Protein AF-A0AAJ1U5F2-F1 (afdb_monomer_lite)

Radius of gyration: 38.69 Å; chains: 1; bounding box: 65×73×99 Å

Foldseek 3Di:
DDDDDDDDDDDDDDDDDDDDDDDDPPPPVVVVVVVVVVVVVVVVVVVVVVVVVVVVVVVVVVVVPPWQKAWEAEAEPDPPKGWQAKDKDDDQFDWDRPDRIIMTIQHPRGRWAKMKMWTAIPVRQIAIDIDTDDPQQRHYKYWYAYSVNHTPDIDHD

pLDDT: mean 76.62, std 19.36, range [28.11, 97.06]

Structure (mmCIF, N/CA/C/O backbone):
data_AF-A0AAJ1U5F2-F1
#
_entry.id   AF-A0AAJ1U5F2-F1
#
loop_
_atom_site.group_PDB
_atom_site.id
_atom_site.type_symbol
_atom_site.label_atom_id
_atom_site.label_alt_id
_atom_site.label_comp_id
_atom_site.label_asym_id
_atom_site.label_entity_id
_atom_site.label_seq_id
_atom_site.pdbx_PDB_ins_code
_atom_site.Cartn_x
_atom_site.Cartn_y
_atom_site.Cartn_z
_atom_site.occupancy
_atom_site.B_iso_or_equiv
_atom_site.auth_seq_id
_atom_site.auth_comp_id
_atom_site.auth_asym_id
_atom_site.auth_atom_id
_atom_site.pdbx_PDB_model_num
ATOM 1 N N . MET A 1 1 ? -5.959 60.839 43.458 1.00 28.11 1 MET A N 1
ATOM 2 C CA . MET A 1 1 ? -5.648 61.255 44.848 1.00 28.11 1 MET A CA 1
ATOM 3 C C . MET A 1 1 ? -6.980 61.440 45.565 1.00 28.11 1 MET A C 1
ATOM 5 O O . MET A 1 1 ? -7.848 62.061 44.975 1.00 28.11 1 MET A O 1
ATOM 9 N N . ILE A 1 2 ? -7.294 60.673 46.623 1.00 34.44 2 ILE A N 1
ATOM 10 C CA . ILE A 1 2 ? -6.879 60.896 48.036 1.00 34.44 2 ILE A CA 1
ATOM 11 C C . ILE A 1 2 ? -7.416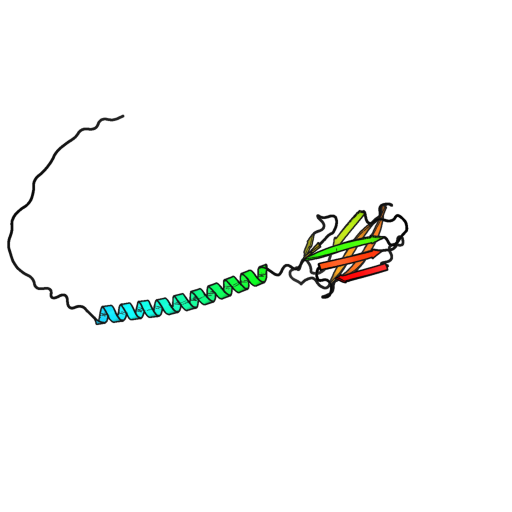 62.269 48.489 1.00 34.44 2 ILE A C 1
ATOM 13 O O . ILE A 1 2 ? -7.069 63.262 47.863 1.00 34.44 2 ILE A O 1
ATOM 17 N N . VAL A 1 3 ? -8.365 62.383 49.429 1.00 35.38 3 VAL A N 1
ATOM 18 C CA . VAL A 1 3 ? -8.281 62.209 50.908 1.00 35.38 3 VAL A CA 1
ATOM 19 C C . VAL A 1 3 ? -9.706 61.847 51.409 1.00 35.38 3 VAL A C 1
ATOM 21 O O . VAL A 1 3 ? -10.638 62.535 51.021 1.00 35.38 3 VAL A O 1
ATOM 24 N N . THR A 1 4 ? -10.060 60.760 52.116 1.00 44.41 4 THR A N 1
ATOM 25 C CA . THR A 1 4 ? -9.678 60.183 53.436 1.00 44.41 4 THR A CA 1
ATOM 26 C C . THR A 1 4 ? -9.905 61.046 54.692 1.00 44.41 4 THR A C 1
ATOM 28 O O . THR A 1 4 ? -8.996 61.748 55.122 1.00 44.41 4 THR A O 1
ATOM 31 N N . SER A 1 5 ? -11.040 60.866 55.381 1.00 39.47 5 SER A N 1
ATOM 32 C CA . SER A 1 5 ? -11.191 61.032 56.848 1.00 39.47 5 SER A CA 1
ATOM 33 C C . SER A 1 5 ? -12.599 60.580 57.275 1.00 39.47 5 SER A C 1
ATOM 35 O O . SER A 1 5 ? -13.536 60.896 56.559 1.00 39.47 5 SER A O 1
ATOM 37 N N . LYS A 1 6 ? -12.916 59.944 58.410 1.00 41.75 6 LYS A N 1
ATOM 38 C CA . LYS A 1 6 ? -12.245 59.174 59.481 1.00 41.75 6 LYS A CA 1
ATOM 39 C C . LYS A 1 6 ? -13.289 59.095 60.628 1.00 41.75 6 LYS A C 1
ATOM 41 O O . LYS A 1 6 ? -13.833 60.140 60.954 1.00 41.75 6 LYS A O 1
ATOM 46 N N . LEU A 1 7 ? -13.396 57.952 61.333 1.00 39.62 7 LEU A N 1
ATOM 47 C CA . LEU A 1 7 ? -13.778 57.840 62.774 1.00 39.62 7 LEU A CA 1
ATOM 48 C C . LEU A 1 7 ? -15.260 58.166 63.182 1.00 39.62 7 LEU A C 1
ATOM 50 O O . LEU A 1 7 ? -15.892 58.985 62.538 1.00 39.62 7 LEU A O 1
ATOM 54 N N . ARG A 1 8 ? -15.903 57.600 64.236 1.00 40.88 8 ARG A N 1
ATOM 55 C CA . ARG A 1 8 ? -15.553 56.608 65.301 1.00 40.88 8 ARG A CA 1
ATOM 56 C C . ARG A 1 8 ? -16.798 55.858 65.871 1.00 40.88 8 ARG A C 1
ATOM 58 O O . ARG A 1 8 ? -17.871 56.436 65.880 1.00 40.88 8 ARG A O 1
ATOM 65 N N . LEU A 1 9 ? -16.574 54.625 66.379 1.00 40.81 9 LEU A N 1
ATOM 66 C CA . LEU A 1 9 ? -16.932 54.009 67.701 1.00 40.81 9 LEU A CA 1
ATOM 67 C C . LEU A 1 9 ? -18.142 54.555 68.529 1.00 40.81 9 LEU A C 1
ATOM 69 O O . LEU A 1 9 ? -18.337 55.759 68.552 1.00 40.81 9 LEU A O 1
ATOM 73 N N . CYS A 1 10 ? -18.873 53.818 69.399 1.00 35.31 10 CYS A N 1
ATOM 74 C CA . CYS A 1 10 ? -18.961 52.393 69.834 1.00 35.31 10 CYS A CA 1
ATOM 75 C C . CYS A 1 10 ? -20.158 52.217 70.834 1.00 35.31 10 CYS A C 1
ATOM 77 O O . CYS A 1 10 ? -20.933 53.152 70.990 1.00 35.31 10 CYS A O 1
ATOM 79 N N . PHE A 1 11 ? -20.197 51.084 71.573 1.00 38.31 11 PHE A N 1
ATOM 80 C CA . PHE A 1 11 ? -21.068 50.673 72.712 1.00 38.31 11 PHE A CA 1
ATOM 81 C C . PHE A 1 11 ? -22.355 49.917 72.306 1.00 38.31 11 PHE A C 1
ATOM 83 O O . PHE A 1 11 ? -23.197 50.467 71.612 1.00 38.31 11 PHE A O 1
ATOM 90 N N . ALA A 1 12 ? -22.489 48.594 72.511 1.00 40.75 12 ALA A N 1
ATOM 91 C CA . ALA A 1 12 ? -22.444 47.745 73.730 1.00 40.75 12 ALA A CA 1
ATOM 92 C C . ALA A 1 12 ? -23.766 47.813 74.541 1.00 40.75 12 ALA A C 1
ATOM 94 O O . ALA A 1 12 ? -24.062 48.863 75.092 1.00 40.75 12 ALA A O 1
ATOM 95 N N . PHE A 1 13 ? -24.689 46.840 74.434 1.00 37.34 13 PHE A N 1
ATOM 96 C CA . PHE A 1 13 ? -24.781 45.492 75.069 1.00 37.34 13 PHE A CA 1
ATOM 97 C C . PHE A 1 13 ? -25.391 45.512 76.497 1.00 37.34 13 PHE A C 1
ATOM 99 O O . PHE A 1 13 ? -25.042 46.389 77.276 1.00 37.34 13 PHE A O 1
ATOM 106 N N . LEU A 1 14 ? -26.204 44.482 76.836 1.00 43.19 14 LEU A N 1
ATOM 107 C CA . LEU A 1 14 ? -26.970 44.254 78.101 1.00 43.19 14 LEU A CA 1
ATOM 108 C C . LEU A 1 14 ? -28.251 45.124 78.242 1.00 43.19 14 LEU A C 1
ATOM 110 O O . LEU A 1 14 ? -28.219 46.279 77.846 1.00 43.19 14 LEU A O 1
ATOM 114 N N . ILE A 1 15 ? -29.419 44.722 78.782 1.00 44.88 15 ILE A N 1
ATOM 115 C CA . ILE A 1 15 ? -30.047 43.485 79.345 1.00 44.88 15 ILE A CA 1
ATOM 116 C C . ILE A 1 15 ? -31.596 43.732 79.291 1.00 44.88 15 ILE A C 1
ATOM 118 O O . ILE A 1 15 ? -31.984 44.893 79.212 1.00 44.88 15 ILE A O 1
ATOM 122 N N . GLY A 1 16 ? -32.571 42.804 79.345 1.00 33.94 16 GLY A N 1
ATOM 123 C CA . GLY A 1 16 ? -32.657 41.331 79.455 1.00 33.94 16 GLY A CA 1
ATOM 124 C C . GLY A 1 16 ? -34.076 40.897 79.945 1.00 33.94 16 GLY A C 1
ATOM 125 O O . GLY A 1 16 ? -34.818 41.753 80.414 1.00 33.94 16 GLY A O 1
ATOM 126 N N . CYS A 1 17 ? -34.428 39.593 79.891 1.00 35.53 17 CYS A N 1
ATOM 127 C CA . CYS A 1 17 ? -35.733 38.972 80.282 1.00 35.53 17 CYS A CA 1
ATOM 128 C C . CYS A 1 17 ? -36.989 39.339 79.437 1.00 35.53 17 CYS A C 1
ATOM 130 O O . CYS A 1 17 ? -37.110 40.455 78.955 1.00 35.53 17 CYS A O 1
ATOM 132 N N . SER A 1 18 ? -37.989 38.464 79.224 1.00 42.22 18 SER A N 1
ATOM 133 C CA . SER A 1 18 ? -38.161 37.028 79.558 1.00 42.22 18 SER A CA 1
ATOM 134 C C . SER A 1 18 ? -39.401 36.440 78.854 1.00 42.22 18 SER A C 1
ATOM 136 O O . SER A 1 18 ? -40.410 37.130 78.851 1.00 42.22 18 SER A O 1
ATOM 138 N N . ALA A 1 19 ? -39.342 35.164 78.423 1.00 38.19 19 ALA A N 1
ATOM 139 C CA . ALA A 1 19 ? -40.465 34.227 78.160 1.00 38.19 19 ALA A CA 1
ATOM 140 C C . ALA A 1 19 ? -41.621 34.675 77.214 1.00 38.19 19 ALA A C 1
ATOM 142 O O . ALA A 1 19 ? -42.107 35.790 77.254 1.00 38.19 19 ALA A O 1
ATOM 143 N N . SER A 1 20 ? -42.203 33.835 76.359 1.00 46.56 20 SER A N 1
ATOM 144 C CA . SER A 1 20 ? -41.962 32.432 76.000 1.00 46.56 20 SER A CA 1
ATOM 145 C C . SER A 1 20 ? -42.785 32.130 74.746 1.00 46.56 20 SER A C 1
ATOM 147 O O . SER A 1 20 ? -43.941 32.541 74.691 1.00 46.56 20 SER A O 1
ATOM 149 N N . LEU A 1 21 ? -42.274 31.327 73.811 1.00 39.50 21 LEU A N 1
ATOM 150 C CA . LEU A 1 21 ? -43.156 30.488 73.001 1.00 39.50 21 LEU A CA 1
ATOM 151 C C . LEU A 1 21 ? -42.450 29.183 72.641 1.00 39.50 21 LEU A C 1
ATOM 153 O O . LEU A 1 21 ? -41.416 29.159 71.979 1.00 39.50 21 LEU A O 1
ATOM 157 N N . SER A 1 22 ? -43.018 28.097 73.143 1.00 48.22 22 SER A N 1
ATOM 158 C CA . SER A 1 22 ? -42.610 26.731 72.871 1.00 48.22 22 SER A CA 1
ATOM 159 C C . SER A 1 22 ? -42.816 26.387 71.398 1.00 48.22 22 SER A C 1
ATOM 161 O O . SER A 1 22 ? -43.953 26.207 70.966 1.00 48.22 22 SER A O 1
ATOM 163 N N . TYR A 1 23 ? -41.723 26.187 70.668 1.00 43.47 23 TYR A N 1
ATOM 164 C CA . TYR A 1 23 ? -41.716 25.264 69.540 1.00 43.47 23 TYR A CA 1
ATOM 165 C C . TYR A 1 23 ? -40.828 24.087 69.905 1.00 43.47 23 TYR A C 1
ATOM 167 O O . TYR A 1 23 ? -39.603 24.153 69.819 1.00 43.47 23 TYR A O 1
ATOM 175 N N . ALA A 1 24 ? -41.472 22.999 70.330 1.00 42.28 24 ALA A N 1
ATOM 176 C CA . ALA A 1 24 ? -40.854 21.695 70.207 1.00 42.28 24 ALA A CA 1
ATOM 177 C C . ALA A 1 24 ? -40.566 21.492 68.716 1.00 42.28 24 ALA A C 1
ATOM 179 O O . ALA A 1 24 ? -41.493 21.460 67.906 1.00 42.28 24 ALA A O 1
ATOM 180 N N . GLN A 1 25 ? -39.290 21.391 68.353 1.00 48.09 25 GLN A N 1
ATOM 181 C CA . GLN A 1 25 ? -38.916 20.892 67.039 1.00 48.09 25 GLN A CA 1
ATOM 182 C C . GLN A 1 25 ? -39.282 19.410 67.015 1.00 48.09 25 GLN A C 1
ATOM 184 O O . GLN A 1 25 ? -38.501 18.557 67.434 1.00 48.09 25 GLN A O 1
ATOM 189 N N . SER A 1 26 ? -40.495 19.101 66.556 1.00 52.69 26 SER A N 1
ATOM 190 C CA . SER A 1 26 ? -40.796 17.762 66.076 1.00 52.69 26 SER A CA 1
ATOM 191 C C . SER A 1 26 ? -39.832 17.493 64.927 1.00 52.69 26 SER A C 1
ATOM 193 O O . SER A 1 26 ? -39.972 18.081 63.853 1.00 52.69 26 SER A O 1
ATOM 195 N N . LEU A 1 27 ? -38.834 16.643 65.169 1.00 52.97 27 LEU A N 1
ATOM 196 C CA . LEU A 1 27 ? -38.077 16.013 64.098 1.00 52.97 27 LEU A CA 1
ATOM 197 C C . LEU A 1 27 ? -39.091 15.260 63.240 1.00 52.97 27 LEU A C 1
ATOM 199 O O . LEU A 1 27 ? -39.568 14.195 63.634 1.00 52.97 27 LEU A O 1
ATOM 203 N N . ASP A 1 28 ? -39.448 15.852 62.102 1.00 59.62 28 ASP A N 1
ATOM 204 C CA . ASP A 1 28 ? -40.257 15.203 61.081 1.00 59.62 28 ASP A CA 1
ATOM 205 C C . ASP A 1 28 ? -39.399 14.114 60.432 1.00 59.62 28 ASP A C 1
ATOM 207 O O . ASP A 1 28 ? -38.717 14.299 59.419 1.00 59.62 28 ASP A O 1
ATOM 211 N N . LEU A 1 29 ? -39.382 12.972 61.115 1.00 59.00 29 LEU A N 1
ATOM 212 C CA . LEU A 1 29 ? -38.642 11.783 60.733 1.00 59.00 29 LEU A CA 1
ATOM 213 C C . LEU A 1 29 ? -39.095 11.290 59.352 1.00 59.00 29 LEU A C 1
ATOM 215 O O . LEU A 1 29 ? -38.298 10.724 58.613 1.00 59.00 29 LEU A O 1
ATOM 219 N N . THR A 1 30 ? -40.354 11.553 58.988 1.00 65.81 30 THR A N 1
ATOM 220 C CA . THR A 1 30 ? -40.946 11.235 57.688 1.00 65.81 30 THR A CA 1
ATOM 221 C C . THR A 1 30 ? -40.331 12.088 56.579 1.00 65.81 30 THR A C 1
ATOM 223 O O . THR A 1 30 ? -39.977 11.557 55.529 1.00 65.81 30 THR A O 1
ATOM 226 N N . GLY A 1 31 ? -40.120 13.384 56.827 1.00 67.06 31 GLY A N 1
ATOM 227 C CA . GLY A 1 31 ? -39.394 14.274 55.916 1.00 67.06 31 GLY A CA 1
ATOM 228 C C . GLY A 1 31 ? -37.953 13.814 55.662 1.00 67.06 31 GLY A C 1
ATOM 229 O O . GLY A 1 31 ? -37.542 13.692 54.509 1.00 67.06 31 GLY A O 1
ATOM 230 N N . LEU A 1 32 ? -37.212 13.475 56.724 1.00 67.50 32 LEU A N 1
ATOM 231 C CA . LEU A 1 32 ? -35.834 12.964 56.623 1.00 67.50 32 LEU A CA 1
ATOM 232 C C . LEU A 1 32 ? -35.740 11.613 55.891 1.00 67.50 32 LEU A C 1
ATOM 234 O O . LEU A 1 32 ? -34.824 11.417 55.090 1.00 67.50 32 LEU A O 1
ATOM 238 N N . LEU A 1 33 ? -36.680 10.693 56.134 1.00 69.62 33 LEU A N 1
ATOM 239 C CA . LEU A 1 33 ? -36.750 9.402 55.438 1.00 69.62 33 LEU A CA 1
ATOM 240 C C . LEU A 1 33 ? -37.053 9.571 53.941 1.00 69.62 33 LEU A C 1
ATOM 242 O O . LEU A 1 33 ? -36.324 9.033 53.114 1.00 69.62 33 LEU A O 1
ATOM 246 N N . ASN A 1 34 ? -38.046 10.388 53.576 1.00 70.62 34 ASN A N 1
ATOM 247 C CA . ASN A 1 34 ? -38.367 10.658 52.168 1.00 70.62 34 ASN A CA 1
ATOM 248 C C . ASN A 1 34 ? -37.196 11.322 51.422 1.00 70.62 34 ASN A C 1
ATOM 250 O O . ASN A 1 34 ? -36.952 11.033 50.250 1.00 70.62 34 ASN A O 1
ATOM 254 N N . GLN A 1 35 ? -36.466 12.215 52.094 1.00 71.25 35 GLN A N 1
ATOM 255 C CA . GLN A 1 35 ? -35.325 12.912 51.505 1.00 71.25 35 GLN A CA 1
ATOM 256 C C . GLN A 1 35 ? -34.131 11.965 51.302 1.00 71.25 35 GLN A C 1
ATOM 258 O O . GLN A 1 35 ? -33.565 11.927 50.213 1.00 71.25 35 GLN A O 1
ATOM 263 N N . THR A 1 36 ? -33.823 11.111 52.284 1.00 71.31 36 THR A N 1
ATOM 264 C CA . THR A 1 36 ? -32.772 10.086 52.138 1.00 71.31 36 THR A CA 1
ATOM 265 C C . THR A 1 36 ? -33.114 9.002 51.113 1.00 71.31 36 THR A C 1
ATOM 267 O O . THR A 1 36 ? -32.226 8.565 50.382 1.00 71.31 36 THR A O 1
ATOM 270 N N . GLU A 1 37 ? -34.382 8.600 50.986 1.00 73.88 37 GLU A N 1
ATOM 271 C CA . GLU A 1 37 ? -34.823 7.679 49.931 1.00 73.88 37 GLU A CA 1
ATOM 272 C C . GLU A 1 37 ? -34.727 8.320 48.534 1.00 73.88 37 GLU A C 1
ATOM 274 O O . GLU A 1 37 ? -34.312 7.665 47.575 1.00 73.88 37 GLU A O 1
ATOM 279 N N . SER A 1 38 ? -35.044 9.613 48.409 1.00 76.50 38 SER A N 1
ATOM 280 C CA . SER A 1 38 ? -34.853 10.374 47.168 1.00 76.50 38 SER A CA 1
ATOM 281 C C . SER A 1 38 ? -33.376 10.450 46.769 1.00 76.50 38 SER A C 1
ATOM 283 O O . SER A 1 38 ? -33.035 10.126 45.631 1.00 76.50 38 SER A O 1
ATOM 285 N N . ASP A 1 39 ? -32.495 10.821 47.701 1.00 73.62 39 ASP A N 1
ATOM 286 C CA . ASP A 1 39 ? -31.054 10.957 47.452 1.00 73.62 39 ASP A CA 1
ATOM 287 C C . ASP A 1 39 ? -30.407 9.606 47.091 1.00 73.62 39 ASP A C 1
ATOM 289 O O . ASP A 1 39 ? -29.587 9.529 46.173 1.00 73.62 39 ASP A O 1
ATOM 293 N N . PHE A 1 40 ? -30.826 8.515 47.741 1.00 76.25 40 PHE A N 1
ATOM 294 C CA . PHE A 1 40 ? -30.377 7.157 47.416 1.00 76.25 40 PHE A CA 1
ATOM 295 C C . PHE A 1 40 ? -30.816 6.721 46.008 1.00 76.25 40 PHE A C 1
ATOM 297 O O . PHE A 1 40 ? -30.001 6.244 45.215 1.00 76.25 40 PHE A O 1
ATOM 304 N N . ASN A 1 41 ? -32.087 6.941 45.659 1.00 75.56 41 ASN A N 1
ATOM 305 C CA . ASN A 1 41 ? -32.619 6.626 44.330 1.00 75.56 41 ASN A CA 1
ATOM 306 C C . ASN A 1 41 ? -32.010 7.498 43.218 1.00 75.56 41 ASN A C 1
ATOM 308 O O . ASN A 1 41 ? -31.918 7.049 42.073 1.00 75.56 41 ASN A O 1
ATOM 312 N N . GLN A 1 42 ? -31.596 8.729 43.529 1.00 76.69 42 GLN A N 1
ATOM 313 C CA . GLN A 1 42 ? -30.851 9.578 42.602 1.00 76.69 42 GLN A CA 1
ATOM 314 C C . GLN A 1 42 ? -29.423 9.047 42.405 1.00 76.69 42 GLN A C 1
ATOM 316 O O . GLN A 1 42 ? -29.005 8.852 41.267 1.00 76.69 42 GLN A O 1
ATOM 321 N N . GLY A 1 43 ? -28.724 8.696 43.490 1.00 69.12 43 GLY A N 1
ATOM 322 C CA . GLY A 1 43 ? -27.372 8.131 43.435 1.00 69.12 43 GLY A CA 1
ATOM 323 C C . GLY A 1 43 ? -27.266 6.830 42.629 1.00 69.12 43 GLY A C 1
ATOM 324 O O . GLY A 1 43 ? -26.278 6.634 41.922 1.00 69.12 43 GLY A O 1
ATOM 325 N N . ILE A 1 44 ? -28.291 5.967 42.663 1.00 76.56 44 ILE A N 1
ATOM 326 C CA . ILE A 1 44 ? -28.351 4.767 41.806 1.00 76.56 44 ILE A CA 1
ATOM 327 C C . ILE A 1 44 ? -28.419 5.150 40.321 1.00 76.56 44 ILE A C 1
ATOM 329 O O . ILE A 1 44 ? -27.629 4.643 39.525 1.00 76.56 44 ILE A O 1
ATOM 333 N N . LYS A 1 45 ? -29.314 6.073 39.943 1.00 75.38 45 LYS A N 1
ATOM 334 C CA . LYS A 1 45 ? -29.466 6.524 38.545 1.00 75.38 45 LYS A CA 1
ATOM 335 C C . LYS A 1 45 ? -28.198 7.194 38.025 1.00 75.38 45 LYS A C 1
ATOM 337 O O . LYS A 1 45 ? -27.766 6.905 36.911 1.00 75.38 45 LYS A O 1
ATOM 342 N N . ASP A 1 46 ? -27.586 8.047 38.842 1.00 76.75 46 ASP A N 1
ATOM 343 C CA . ASP A 1 46 ? -26.341 8.735 38.504 1.00 76.75 46 ASP A CA 1
ATOM 344 C C . ASP A 1 46 ? -25.188 7.727 38.322 1.00 76.75 46 ASP A C 1
ATOM 346 O O . ASP A 1 46 ? -24.375 7.876 37.408 1.00 76.75 46 ASP A O 1
ATOM 350 N N . GLY A 1 47 ? -25.155 6.656 39.127 1.00 72.75 47 GLY A N 1
ATOM 351 C CA . GLY A 1 47 ? -24.214 5.540 38.995 1.00 72.75 47 GLY A CA 1
ATOM 352 C C . GLY A 1 47 ? -24.384 4.745 37.695 1.00 72.75 47 GLY A C 1
ATOM 353 O O . GLY A 1 47 ? -23.419 4.588 36.945 1.00 72.75 47 GLY A O 1
ATOM 354 N N . GLU A 1 48 ? -25.606 4.303 37.378 1.00 77.38 48 GLU A N 1
ATOM 355 C CA . GLU A 1 48 ? -25.918 3.603 36.1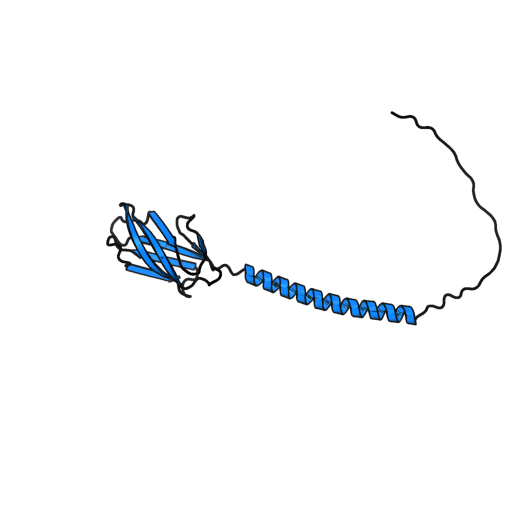17 1.00 77.38 48 GLU A CA 1
ATOM 356 C C . GLU A 1 48 ? -25.590 4.461 34.883 1.00 77.38 48 GLU A C 1
ATOM 358 O O . GLU A 1 48 ? -25.122 3.963 33.852 1.00 77.38 48 GLU A O 1
ATOM 363 N N . GLN A 1 49 ? -25.836 5.769 34.974 1.00 75.44 49 GLN A N 1
ATOM 364 C CA . GLN A 1 49 ? -25.575 6.712 33.895 1.00 75.44 49 GLN A CA 1
ATOM 365 C C . GLN A 1 49 ? -24.070 6.972 33.720 1.00 75.44 49 GLN A C 1
ATOM 367 O O . GLN A 1 49 ? -23.590 7.010 32.585 1.00 75.44 49 GLN A O 1
ATOM 372 N N . LEU A 1 50 ? -23.306 7.047 34.816 1.00 80.25 50 LEU A N 1
ATOM 373 C CA . LEU A 1 50 ? -21.844 7.137 34.792 1.00 80.25 50 LEU A CA 1
ATOM 374 C C . LEU A 1 50 ? -21.198 5.882 34.185 1.00 80.25 50 LEU A C 1
ATOM 376 O O . LEU A 1 50 ? -20.270 6.006 33.384 1.00 80.25 50 LEU A O 1
ATOM 380 N N . GLU A 1 51 ? -21.688 4.687 34.521 1.00 78.81 51 GLU A N 1
ATOM 381 C CA . GLU A 1 51 ? -21.182 3.425 33.966 1.00 78.81 51 GLU A CA 1
ATOM 382 C C . GLU A 1 51 ? -21.480 3.314 32.461 1.00 78.81 51 GLU A C 1
ATOM 384 O O . GLU A 1 51 ? -20.597 2.971 31.668 1.00 78.81 51 GLU A O 1
ATOM 389 N N . ARG A 1 52 ? -22.682 3.722 32.031 1.00 79.31 52 ARG A N 1
ATOM 390 C CA . ARG A 1 52 ? -23.055 3.807 30.610 1.00 79.31 52 ARG A CA 1
ATOM 391 C C . ARG A 1 52 ? -22.185 4.801 29.837 1.00 79.31 52 ARG A C 1
ATOM 393 O O . ARG A 1 52 ? -21.740 4.487 28.731 1.00 79.31 52 ARG A O 1
ATOM 400 N N . ASP A 1 53 ? -21.906 5.971 30.406 1.00 79.25 53 ASP A N 1
ATOM 401 C CA . ASP A 1 53 ? -21.031 6.974 29.793 1.00 79.25 53 ASP A CA 1
ATOM 402 C C . ASP A 1 53 ? -19.560 6.532 29.775 1.00 79.25 53 ASP A C 1
ATOM 404 O O . ASP A 1 53 ? -18.842 6.817 28.812 1.00 79.25 53 ASP A O 1
ATOM 408 N N . ALA A 1 54 ? -19.098 5.792 30.786 1.00 76.81 54 ALA A N 1
ATOM 409 C CA . ALA A 1 54 ? -17.773 5.179 30.794 1.00 76.81 54 ALA A CA 1
ATOM 410 C C . ALA A 1 54 ? -17.645 4.108 29.697 1.00 76.81 54 ALA A C 1
ATOM 412 O O . ALA A 1 54 ? -16.686 4.146 28.922 1.00 76.81 54 ALA A O 1
ATOM 413 N N . ALA A 1 55 ? -18.636 3.221 29.562 1.00 76.44 55 ALA A N 1
ATOM 414 C CA . ALA A 1 55 ? -18.699 2.223 28.495 1.00 76.44 55 ALA A CA 1
ATOM 415 C C . ALA A 1 55 ? -18.752 2.875 27.102 1.00 76.44 55 ALA A C 1
ATOM 417 O O . ALA A 1 55 ? -18.034 2.460 26.190 1.00 76.44 55 ALA A O 1
ATOM 418 N N . ARG A 1 56 ? -19.526 3.956 26.944 1.00 75.81 56 ARG A N 1
ATOM 419 C CA . ARG A 1 56 ? -19.578 4.748 25.709 1.00 75.81 56 ARG A CA 1
ATOM 420 C C . ARG A 1 56 ? -18.221 5.367 25.368 1.00 75.81 56 ARG A C 1
ATOM 422 O O . ARG A 1 56 ? -17.746 5.191 24.250 1.00 75.81 56 ARG A O 1
ATOM 429 N N . ARG A 1 57 ? -17.558 6.026 26.325 1.00 72.81 57 ARG A N 1
ATOM 430 C CA . ARG A 1 57 ? -16.215 6.609 26.134 1.00 72.81 57 ARG A CA 1
ATOM 431 C C . ARG A 1 57 ? -15.158 5.540 25.841 1.00 72.81 57 ARG A C 1
ATOM 433 O O . ARG A 1 57 ? -14.238 5.797 25.069 1.00 72.81 57 ARG A O 1
ATOM 440 N N . ALA A 1 58 ? -15.279 4.345 26.420 1.00 66.12 58 ALA A N 1
ATOM 441 C CA . ALA A 1 58 ? -14.412 3.209 26.109 1.00 66.12 58 ALA A CA 1
ATOM 442 C C . ALA A 1 58 ? -14.633 2.696 24.673 1.00 66.12 58 ALA A C 1
ATOM 444 O O . ALA A 1 58 ? -13.661 2.483 23.948 1.00 66.12 58 ALA A O 1
ATOM 445 N N . ALA A 1 59 ? -15.887 2.583 24.224 1.00 60.50 59 ALA A N 1
ATOM 446 C CA . ALA A 1 59 ? -16.226 2.208 22.851 1.00 60.50 59 ALA A CA 1
ATOM 447 C C . ALA A 1 59 ? -15.778 3.265 21.820 1.00 60.50 59 ALA A C 1
ATOM 449 O O . ALA A 1 59 ? -15.235 2.915 20.773 1.00 60.50 59 ALA A O 1
ATOM 450 N N . GLU A 1 60 ? -15.939 4.556 22.122 1.00 59.97 60 GLU A N 1
ATOM 451 C CA . GLU A 1 60 ? -15.466 5.668 21.283 1.00 59.97 60 GLU A CA 1
ATOM 452 C C . GLU A 1 60 ? -13.926 5.687 21.189 1.00 59.97 60 GLU A C 1
ATOM 454 O O . GLU A 1 60 ? -13.378 5.806 20.093 1.00 59.97 60 GLU A O 1
ATOM 459 N N . ARG A 1 61 ? -13.208 5.451 22.299 1.00 57.00 61 ARG A N 1
ATOM 460 C CA . ARG A 1 61 ? -11.741 5.266 22.289 1.00 57.00 61 ARG A CA 1
ATOM 461 C C . ARG A 1 61 ? -11.307 4.031 21.499 1.00 57.00 61 ARG A C 1
ATOM 463 O O . ARG A 1 61 ? -10.320 4.099 20.776 1.00 57.00 61 ARG A O 1
ATOM 470 N N . SER A 1 62 ? -12.039 2.921 21.604 1.00 53.94 62 SER A N 1
ATOM 471 C CA . SER A 1 62 ? -11.753 1.695 20.849 1.00 53.94 62 SER A CA 1
ATOM 472 C C . SER A 1 62 ? -11.909 1.900 19.337 1.00 53.94 62 SER A C 1
ATOM 474 O O . SER A 1 62 ? -11.055 1.442 18.582 1.00 53.94 62 SER A O 1
ATOM 476 N N . ARG A 1 63 ? -12.922 2.660 18.893 1.00 55.12 63 ARG A N 1
ATOM 477 C CA . ARG A 1 63 ? -13.104 3.018 17.473 1.00 55.12 63 ARG A CA 1
ATOM 478 C C . ARG A 1 63 ? -11.971 3.886 16.921 1.00 55.12 63 ARG A C 1
ATOM 480 O O . ARG A 1 63 ? -11.553 3.660 15.792 1.00 55.12 63 ARG A O 1
ATOM 487 N N . ASN A 1 64 ? -11.447 4.826 17.708 1.00 53.09 64 ASN A N 1
ATOM 488 C CA . ASN A 1 64 ? -10.359 5.708 17.265 1.00 53.09 64 ASN A CA 1
ATOM 489 C C . ASN A 1 64 ? -8.960 5.059 17.321 1.00 53.09 64 ASN A C 1
ATOM 491 O O . ASN A 1 64 ? -8.039 5.564 16.688 1.00 53.09 64 ASN A O 1
ATOM 495 N N . ASN A 1 65 ? -8.788 3.950 18.049 1.00 52.47 65 ASN A N 1
ATOM 496 C CA . ASN A 1 65 ? -7.485 3.301 18.259 1.00 52.47 65 ASN A CA 1
ATOM 497 C C . ASN A 1 65 ? -7.120 2.218 17.226 1.00 52.47 65 ASN A C 1
ATOM 499 O O . ASN A 1 65 ? -6.093 1.566 17.396 1.00 52.47 65 ASN A O 1
ATOM 503 N N . ASN A 1 66 ? -7.927 1.996 16.182 1.00 66.25 66 ASN A N 1
ATOM 504 C CA . ASN A 1 66 ? -7.694 0.913 15.213 1.00 66.25 66 ASN A CA 1
ATOM 505 C C . ASN A 1 66 ? -7.404 1.409 13.784 1.00 66.25 66 ASN A C 1
ATOM 507 O O . ASN A 1 66 ? -7.793 0.780 12.800 1.00 66.25 66 ASN A O 1
ATOM 511 N N . ILE A 1 67 ? -6.707 2.544 13.663 1.00 75.12 67 ILE A N 1
ATOM 512 C CA . ILE A 1 67 ? -6.091 2.956 12.397 1.00 75.12 67 ILE A CA 1
ATOM 513 C C . ILE A 1 67 ? -4.859 2.067 12.176 1.00 75.12 67 ILE A C 1
ATOM 515 O O . ILE A 1 67 ? -3.753 2.399 12.596 1.00 75.12 67 ILE A O 1
ATOM 519 N N . ARG A 1 68 ? -5.049 0.912 11.527 1.00 87.56 68 ARG A N 1
ATOM 520 C CA . ARG A 1 68 ? -3.933 0.110 11.007 1.00 87.56 68 ARG A CA 1
ATOM 521 C C . ARG A 1 68 ? -3.395 0.791 9.755 1.00 87.56 68 ARG A C 1
ATOM 523 O O . ARG A 1 68 ? -4.183 1.038 8.841 1.00 87.56 68 ARG A O 1
ATOM 530 N N . CYS A 1 69 ? -2.091 1.044 9.712 1.00 92.00 69 CYS A N 1
ATOM 531 C CA . CYS A 1 69 ? -1.378 1.482 8.516 1.00 92.00 69 CYS A CA 1
ATOM 532 C C . CYS A 1 69 ? -0.343 0.431 8.114 1.00 92.00 69 CYS A C 1
ATOM 534 O O . CYS A 1 69 ? 0.318 -0.137 8.981 1.00 92.00 69 CYS A O 1
ATOM 536 N N . ILE A 1 70 ? -0.206 0.204 6.811 1.00 94.38 70 ILE A N 1
ATOM 537 C CA . ILE A 1 70 ? 0.875 -0.577 6.205 1.00 94.38 70 ILE A CA 1
ATOM 538 C C . ILE A 1 70 ? 1.790 0.363 5.418 1.00 94.38 70 ILE A C 1
ATOM 540 O O . ILE A 1 70 ? 1.308 1.346 4.848 1.00 94.38 70 ILE A O 1
ATOM 544 N N . SER A 1 71 ? 3.089 0.077 5.362 1.00 95.56 71 SER A N 1
ATOM 545 C CA . SER A 1 71 ? 3.989 0.738 4.410 1.00 95.56 71 SER A CA 1
ATOM 546 C C . SER A 1 71 ? 3.917 0.072 3.034 1.00 95.56 71 SER A C 1
ATOM 548 O O . SER A 1 71 ? 3.627 -1.118 2.915 1.00 95.56 71 SER A O 1
ATOM 550 N N . VAL A 1 72 ? 4.191 0.834 1.980 1.00 95.19 72 VAL A N 1
ATOM 551 C CA . VAL A 1 72 ? 4.353 0.323 0.619 1.00 95.19 72 VAL A CA 1
ATOM 552 C C . VAL A 1 72 ? 5.761 0.654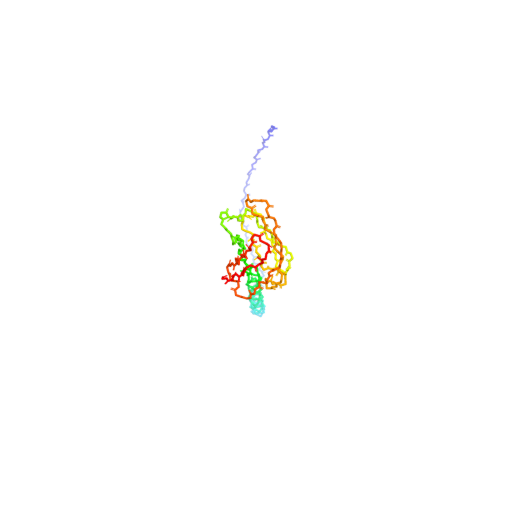 0.146 1.00 95.19 72 VAL A C 1
ATOM 554 O O . VAL A 1 72 ? 6.216 1.794 0.222 1.00 95.19 72 VAL A O 1
ATOM 557 N N . SER A 1 73 ? 6.452 -0.374 -0.330 1.00 94.00 73 SER A N 1
ATOM 558 C CA . SER A 1 73 ? 7.798 -0.312 -0.895 1.00 94.00 73 SER A CA 1
ATOM 559 C C . SER A 1 73 ? 7.763 -0.775 -2.349 1.00 94.00 73 SER A C 1
ATOM 561 O O . SER A 1 73 ? 6.924 -1.598 -2.721 1.00 94.00 73 SER A O 1
ATOM 563 N N . GLY A 1 74 ? 8.655 -0.234 -3.174 1.00 90.94 74 GLY A N 1
ATOM 564 C CA . GLY A 1 74 ? 8.802 -0.607 -4.577 1.00 90.94 74 GLY A CA 1
ATOM 565 C C . GLY A 1 74 ? 10.257 -0.902 -4.903 1.00 90.94 74 GLY A C 1
ATOM 566 O O . GLY A 1 74 ? 11.138 -0.233 -4.370 1.00 90.94 74 GLY A O 1
ATOM 567 N N . ASP A 1 75 ? 10.500 -1.874 -5.778 1.00 90.75 75 ASP A N 1
ATOM 568 C CA . ASP A 1 75 ? 11.838 -2.195 -6.277 1.00 90.75 75 ASP A CA 1
ATOM 569 C C . ASP A 1 75 ? 11.812 -2.581 -7.767 1.00 90.75 75 ASP A C 1
ATOM 571 O O . ASP A 1 75 ? 10.804 -3.079 -8.286 1.00 90.75 75 ASP A O 1
ATOM 575 N N . PHE A 1 76 ? 12.926 -2.356 -8.463 1.00 89.06 76 PHE A N 1
ATOM 576 C C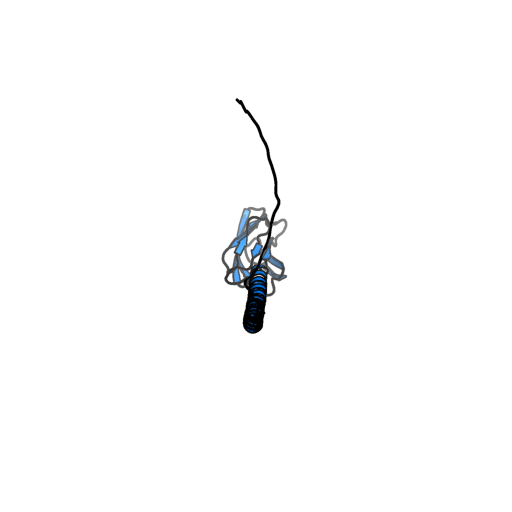A . PHE A 1 76 ? 13.093 -2.693 -9.874 1.00 89.06 76 PHE A CA 1
ATOM 577 C C . PHE A 1 76 ? 13.937 -3.959 -10.043 1.00 89.06 76 PHE A C 1
ATOM 579 O O . PHE A 1 76 ? 15.095 -4.035 -9.647 1.00 89.06 76 PHE A O 1
ATOM 586 N N . THR A 1 77 ? 13.375 -4.969 -10.703 1.00 88.88 77 THR A N 1
ATOM 587 C CA . THR A 1 77 ? 14.047 -6.248 -10.973 1.00 88.88 77 THR A CA 1
ATOM 588 C C . THR A 1 77 ? 14.937 -6.145 -12.219 1.00 88.88 77 THR A C 1
ATOM 590 O O . THR A 1 77 ? 14.654 -6.755 -13.249 1.00 88.88 77 THR A O 1
ATOM 593 N N . CYS A 1 78 ? 16.012 -5.358 -12.140 1.00 80.81 78 CYS A N 1
ATOM 594 C CA . CYS A 1 78 ? 17.052 -5.262 -13.169 1.00 80.81 78 CYS A CA 1
ATOM 595 C C . CYS A 1 78 ? 18.413 -4.846 -12.579 1.00 80.81 78 CYS A C 1
ATOM 597 O O . CYS A 1 78 ? 18.505 -4.440 -11.423 1.00 80.81 78 CYS A O 1
ATOM 599 N N . LEU A 1 79 ? 19.492 -5.016 -13.351 1.00 78.38 79 LEU A N 1
ATOM 600 C CA . LEU A 1 79 ? 20.847 -4.666 -12.911 1.00 78.38 79 LEU A CA 1
ATOM 601 C C . LEU A 1 79 ? 20.989 -3.138 -12.804 1.00 78.38 79 LEU A C 1
ATOM 603 O O . LEU A 1 79 ? 20.628 -2.429 -13.738 1.00 78.38 79 LEU A O 1
ATOM 607 N N . ASP A 1 80 ? 21.516 -2.658 -11.675 1.00 80.81 80 ASP A N 1
ATOM 608 C CA . ASP A 1 80 ? 21.732 -1.236 -11.348 1.00 80.81 80 ASP A CA 1
ATOM 609 C C . ASP A 1 80 ? 20.472 -0.340 -11.374 1.00 80.81 80 ASP A C 1
ATOM 611 O O . ASP A 1 80 ? 20.565 0.891 -11.338 1.00 80.81 80 ASP A O 1
ATOM 615 N N . CYS A 1 81 ? 19.285 -0.949 -11.383 1.00 82.44 81 CYS A N 1
ATOM 616 C CA . CYS A 1 81 ? 18.007 -0.261 -11.253 1.00 82.44 81 CYS A CA 1
ATOM 617 C C . CYS A 1 81 ? 17.644 -0.036 -9.782 1.00 82.44 81 CYS A C 1
ATOM 619 O O . CYS A 1 81 ? 17.752 -0.948 -8.968 1.00 82.44 81 CYS A O 1
ATOM 621 N N . ILE A 1 82 ? 17.152 1.157 -9.451 1.00 82.81 82 ILE A N 1
ATOM 622 C CA . ILE A 1 82 ? 16.640 1.509 -8.120 1.00 82.81 82 ILE A CA 1
ATOM 623 C C . ILE A 1 82 ? 15.328 2.273 -8.303 1.00 82.81 82 ILE A C 1
ATOM 625 O O . ILE A 1 82 ? 15.243 3.142 -9.171 1.00 82.81 82 ILE A O 1
ATOM 629 N N . ALA A 1 83 ? 14.311 1.972 -7.491 1.00 84.50 83 ALA A N 1
ATOM 630 C CA . ALA A 1 83 ? 13.107 2.797 -7.408 1.00 84.50 83 ALA A CA 1
ATOM 631 C C . ALA A 1 83 ? 13.418 4.104 -6.657 1.00 84.50 83 ALA A C 1
ATOM 633 O O . ALA A 1 83 ? 13.762 4.073 -5.477 1.00 84.50 83 ALA A O 1
ATOM 634 N N . GLU A 1 84 ? 13.301 5.245 -7.335 1.00 86.62 84 GLU A N 1
ATOM 635 C CA . GLU A 1 84 ? 13.516 6.570 -6.734 1.00 86.62 84 GLU A CA 1
ATOM 636 C C . GLU A 1 84 ? 12.226 7.134 -6.138 1.00 86.62 84 GLU A C 1
ATOM 638 O O . GLU A 1 84 ? 12.217 7.589 -4.996 1.00 86.62 84 GLU A O 1
ATOM 643 N N . ASP A 1 85 ? 11.130 7.040 -6.895 1.00 88.50 85 ASP A N 1
ATOM 644 C CA . ASP A 1 85 ? 9.795 7.465 -6.479 1.00 88.50 85 ASP A CA 1
ATOM 645 C C . ASP A 1 85 ? 8.820 6.284 -6.561 1.00 88.50 85 ASP A C 1
ATOM 647 O O . ASP A 1 85 ? 8.779 5.563 -7.564 1.00 88.50 85 ASP A O 1
ATOM 651 N N . ILE A 1 86 ? 7.957 6.147 -5.554 1.00 92.88 86 ILE A N 1
ATOM 652 C CA . ILE A 1 86 ? 6.757 5.304 -5.583 1.00 92.88 86 ILE A CA 1
ATOM 653 C C . ILE A 1 86 ? 5.561 6.127 -5.089 1.00 92.88 86 ILE A C 1
ATOM 655 O O . ILE A 1 86 ? 5.651 6.860 -4.109 1.00 92.88 86 ILE A O 1
ATOM 659 N N . ASN A 1 87 ? 4.432 6.024 -5.787 1.00 95.44 87 ASN A N 1
ATOM 660 C CA . ASN A 1 87 ? 3.212 6.774 -5.500 1.00 95.44 87 ASN A CA 1
ATOM 661 C C . ASN A 1 87 ? 1.992 5.860 -5.663 1.00 95.44 87 ASN A C 1
ATOM 663 O O . ASN A 1 87 ? 1.859 5.167 -6.675 1.00 95.44 87 ASN A O 1
ATOM 667 N N . ILE A 1 88 ? 1.109 5.850 -4.667 1.00 96.50 88 ILE A N 1
ATOM 668 C CA . ILE A 1 88 ? -0.046 4.957 -4.566 1.00 96.50 88 ILE A CA 1
ATOM 669 C C . ILE A 1 88 ? -1.345 5.759 -4.702 1.00 96.50 88 ILE A C 1
ATOM 671 O O . ILE A 1 88 ? -1.463 6.881 -4.206 1.00 96.50 88 ILE A O 1
ATOM 675 N N . SER A 1 89 ? -2.352 5.190 -5.367 1.00 96.19 89 SER A N 1
ATOM 676 C CA . SER A 1 89 ? -3.673 5.818 -5.516 1.00 96.19 89 SER A CA 1
ATOM 677 C C . SER A 1 89 ? -4.819 4.805 -5.612 1.00 96.19 89 SER A C 1
ATOM 679 O O . SER A 1 89 ? -4.610 3.624 -5.889 1.00 96.19 89 SER A O 1
ATOM 681 N N . GLY A 1 90 ? -6.055 5.274 -5.416 1.00 94.94 90 GLY A N 1
ATOM 682 C CA . GLY A 1 90 ? -7.256 4.434 -5.453 1.00 94.94 90 GLY A CA 1
ATOM 683 C C . GLY A 1 90 ? -7.477 3.631 -4.167 1.00 94.94 90 GLY A C 1
ATOM 684 O O . GLY A 1 90 ? -7.013 4.018 -3.101 1.00 94.94 90 GLY A O 1
ATOM 685 N N . GLY A 1 91 ? -8.205 2.518 -4.275 1.00 93.62 91 GLY A N 1
ATOM 686 C CA . GLY A 1 91 ? -8.513 1.632 -3.150 1.00 93.62 91 GLY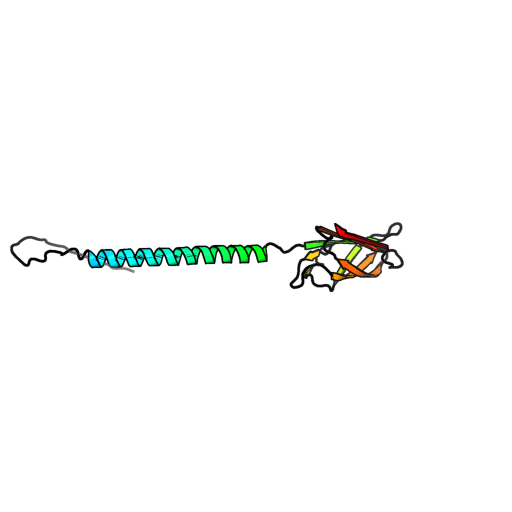 A CA 1
ATOM 687 C C . GLY A 1 91 ? -9.457 2.210 -2.075 1.00 93.62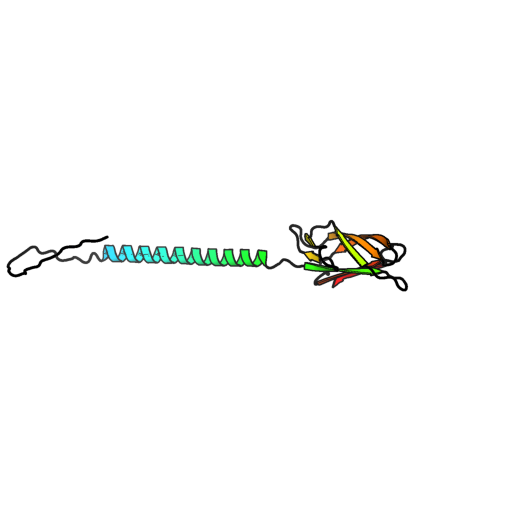 91 GLY A C 1
ATOM 688 O O . GLY A 1 91 ? -9.931 3.342 -2.186 1.00 93.62 91 GLY A O 1
ATOM 689 N N . PRO A 1 92 ? -9.798 1.404 -1.048 1.00 92.44 92 PRO A N 1
ATOM 690 C CA . PRO A 1 92 ? -10.699 1.797 0.045 1.00 92.44 92 PRO A CA 1
ATOM 691 C C . PRO A 1 92 ? -10.018 2.502 1.232 1.00 92.44 92 PRO A C 1
ATOM 693 O O . PRO A 1 92 ? -10.707 3.104 2.062 1.00 92.44 92 PRO A O 1
ATOM 696 N N . GLY A 1 93 ? -8.692 2.389 1.339 1.00 91.69 93 GLY A N 1
ATOM 697 C CA . GLY A 1 93 ? -7.893 2.968 2.421 1.00 91.69 93 GLY A CA 1
ATOM 698 C C . GLY A 1 93 ? -7.584 4.455 2.237 1.00 91.69 93 GLY A C 1
ATOM 699 O O . GLY A 1 93 ? -7.702 5.009 1.147 1.00 91.69 93 GLY A O 1
ATOM 700 N N . TYR A 1 94 ? -7.146 5.099 3.316 1.00 92.25 94 TYR A N 1
ATOM 701 C CA . TYR A 1 94 ? -6.521 6.419 3.260 1.00 92.25 94 TYR A CA 1
ATOM 702 C C . TYR A 1 94 ? -5.054 6.265 2.842 1.00 92.25 94 TYR A C 1
ATOM 704 O O . TYR A 1 94 ? -4.355 5.428 3.407 1.00 92.25 94 TYR A O 1
ATOM 712 N N . ILE A 1 95 ? -4.584 7.059 1.881 1.00 94.06 95 ILE A N 1
ATOM 713 C CA . ILE A 1 95 ? -3.213 6.966 1.362 1.00 94.06 95 ILE A CA 1
ATOM 714 C C . ILE A 1 95 ? -2.426 8.215 1.750 1.00 94.06 95 ILE A C 1
ATOM 716 O O . ILE A 1 95 ? -2.891 9.335 1.539 1.00 94.06 95 ILE A O 1
ATOM 720 N N . ASP A 1 96 ? -1.212 8.007 2.250 1.00 93.31 96 ASP A N 1
ATOM 721 C CA . ASP A 1 96 ? -0.212 9.047 2.463 1.00 93.31 96 ASP A CA 1
ATOM 722 C C . ASP A 1 96 ? 1.029 8.765 1.600 1.00 93.31 96 ASP A C 1
ATOM 724 O O . ASP A 1 96 ? 1.732 7.780 1.817 1.00 93.31 96 ASP A O 1
ATOM 728 N N . ASN A 1 97 ? 1.291 9.642 0.625 1.00 94.12 97 ASN A N 1
ATOM 729 C CA . ASN A 1 97 ? 2.465 9.609 -0.258 1.00 94.12 97 ASN A CA 1
ATOM 730 C C . ASN A 1 97 ? 3.503 10.698 0.104 1.00 94.12 97 ASN A C 1
ATOM 732 O O . ASN A 1 97 ? 4.310 11.078 -0.739 1.00 94.12 97 ASN A O 1
ATOM 736 N N . THR A 1 98 ? 3.462 11.276 1.312 1.00 88.50 98 THR A N 1
ATOM 737 C CA . THR A 1 98 ? 4.391 12.359 1.712 1.00 88.50 98 THR A CA 1
ATOM 738 C C . THR A 1 98 ? 5.802 11.879 2.069 1.00 88.50 98 THR A C 1
ATOM 740 O O . THR A 1 98 ? 6.711 12.698 2.197 1.00 88.50 98 THR A O 1
ATOM 743 N N . TRP A 1 99 ? 5.999 10.564 2.189 1.00 80.75 99 TRP A N 1
ATOM 744 C CA . TRP A 1 99 ? 7.267 9.913 2.524 1.00 80.75 99 TRP A CA 1
ATOM 745 C C . TRP A 1 99 ? 7.791 9.085 1.346 1.00 80.75 99 TRP A C 1
ATOM 747 O O . TRP A 1 99 ? 7.019 8.654 0.494 1.00 80.75 99 TRP A O 1
ATOM 757 N N . SER A 1 100 ? 9.096 8.790 1.340 1.00 81.50 100 SER A N 1
ATOM 758 C CA . SER A 1 100 ? 9.748 7.944 0.321 1.00 81.50 100 SER A CA 1
ATOM 759 C C . SER A 1 100 ? 9.193 6.515 0.242 1.00 81.50 100 SER A C 1
ATOM 761 O O . SER A 1 100 ? 9.327 5.849 -0.779 1.00 81.50 100 SER A O 1
ATOM 763 N N . SER A 1 101 ? 8.561 6.037 1.314 1.00 88.69 101 SER A N 1
ATOM 764 C CA . SER A 1 101 ? 7.718 4.843 1.305 1.00 88.69 101 SER A CA 1
ATOM 765 C C . SER A 1 101 ? 6.297 5.268 1.672 1.00 88.69 101 SER A C 1
ATOM 767 O O . SER A 1 101 ? 6.057 5.588 2.840 1.00 88.69 101 SER A O 1
ATOM 769 N N . PRO A 1 102 ? 5.362 5.308 0.705 1.00 93.62 102 PRO A N 1
ATOM 770 C CA . PRO A 1 102 ? 3.959 5.584 0.959 1.00 93.62 102 PRO A CA 1
ATOM 771 C C . PRO A 1 102 ? 3.368 4.670 2.024 1.00 93.62 102 PRO A C 1
ATOM 773 O O . PRO A 1 102 ? 3.851 3.561 2.260 1.00 93.62 102 PRO A O 1
ATOM 776 N N . SER A 1 103 ? 2.271 5.099 2.636 1.00 94.88 103 SER A N 1
ATOM 777 C CA . SER A 1 103 ? 1.502 4.253 3.542 1.00 94.88 103 SER A CA 1
ATOM 778 C C . SER A 1 103 ? 0.026 4.217 3.174 1.00 94.88 103 SER A C 1
ATOM 780 O O . SER A 1 103 ? -0.541 5.189 2.670 1.00 94.88 103 SER A O 1
ATOM 782 N N . ILE A 1 104 ? -0.595 3.066 3.426 1.00 94.81 104 ILE A N 1
ATOM 783 C CA . ILE A 1 104 ? -2.037 2.870 3.312 1.00 94.81 104 ILE A CA 1
ATOM 784 C C . ILE A 1 104 ? -2.568 2.625 4.719 1.00 94.81 104 ILE A C 1
ATOM 786 O O . ILE A 1 104 ? -2.261 1.610 5.344 1.00 94.81 104 ILE A O 1
ATOM 790 N N . CYS A 1 105 ? -3.386 3.545 5.209 1.00 92.06 105 CYS A N 1
ATOM 791 C CA . CYS A 1 105 ? -4.091 3.448 6.476 1.00 92.06 105 CYS A CA 1
ATOM 792 C C . CYS A 1 105 ? -5.543 3.002 6.272 1.00 92.06 105 CYS A C 1
ATOM 794 O O . CYS A 1 105 ? -6.159 3.245 5.234 1.00 92.06 105 CYS A O 1
ATOM 796 N N . THR A 1 106 ? -6.112 2.363 7.291 1.00 89.12 106 THR A N 1
ATOM 797 C CA . THR A 1 106 ? -7.510 1.912 7.300 1.00 89.12 106 THR A CA 1
ATOM 798 C C . THR A 1 106 ? -8.442 3.106 7.081 1.00 89.12 106 THR A C 1
ATOM 800 O O . THR A 1 106 ? -8.513 4.004 7.919 1.00 89.12 106 THR A O 1
ATOM 803 N N . GLY A 1 107 ? -9.135 3.125 5.941 1.00 75.62 107 GLY A N 1
ATOM 804 C CA . GLY A 1 107 ? -10.132 4.139 5.601 1.00 75.62 107 GLY A CA 1
ATOM 805 C C . GLY A 1 107 ? -11.533 3.744 6.071 1.00 75.62 107 GLY A C 1
ATOM 806 O O . GLY A 1 107 ? -11.725 2.711 6.713 1.00 75.62 107 GLY A O 1
ATOM 807 N N . TYR A 1 108 ? -12.545 4.531 5.687 1.00 68.50 108 TYR A N 1
ATOM 808 C CA . TYR A 1 108 ? -13.957 4.229 5.981 1.00 68.50 108 TYR A CA 1
ATOM 809 C C . TYR A 1 108 ? -14.405 2.843 5.489 1.00 68.50 108 TYR A C 1
ATOM 811 O O . TYR A 1 108 ? -15.275 2.230 6.103 1.00 68.50 108 TYR A O 1
ATOM 819 N N . ASN A 1 109 ? -13.799 2.352 4.404 1.00 76.00 109 ASN A N 1
ATOM 820 C CA . ASN A 1 109 ? -14.126 1.076 3.768 1.00 76.00 109 ASN A CA 1
ATOM 821 C C . ASN A 1 109 ? -13.101 -0.034 4.082 1.00 76.00 109 ASN A C 1
ATOM 823 O O . ASN A 1 109 ? -13.119 -1.080 3.438 1.00 76.00 109 ASN A O 1
ATOM 827 N N . GLY A 1 110 ? -12.203 0.177 5.053 1.00 85.25 110 GLY A N 1
ATOM 828 C CA . GLY A 1 110 ? -11.143 -0.769 5.405 1.00 85.25 110 GLY A CA 1
ATOM 829 C C . GLY A 1 110 ? -9.806 -0.489 4.710 1.00 85.25 110 GLY A C 1
ATOM 830 O O . GLY A 1 110 ? -9.486 0.654 4.384 1.00 85.25 110 GLY A O 1
ATOM 831 N N . LEU A 1 111 ? -9.002 -1.543 4.550 1.00 90.75 111 LEU A N 1
ATOM 832 C CA . LEU A 1 111 ? -7.643 -1.501 3.984 1.00 90.75 111 LEU A CA 1
ATOM 833 C C . LEU A 1 111 ? -7.450 -2.500 2.825 1.00 90.75 111 LEU A C 1
ATOM 835 O O . LEU A 1 111 ? -6.566 -2.323 1.999 1.00 90.75 111 LEU A O 1
ATOM 839 N N . GLU A 1 112 ? -8.275 -3.546 2.757 1.00 93.25 112 GLU A N 1
ATOM 840 C CA . GLU A 1 112 ? -8.166 -4.611 1.756 1.00 93.25 112 GLU A CA 1
ATOM 841 C C . GLU A 1 112 ? -8.859 -4.205 0.451 1.00 93.25 112 GLU A C 1
ATOM 843 O O . GLU A 1 112 ? -10.018 -3.792 0.469 1.00 93.25 112 GLU A O 1
ATOM 848 N N . GLY A 1 113 ? -8.176 -4.333 -0.686 1.00 94.25 113 GLY A N 1
ATOM 849 C CA . GLY A 1 113 ? -8.721 -3.978 -1.994 1.00 94.25 113 GLY A CA 1
ATOM 850 C C . GLY A 1 113 ? -7.659 -3.674 -3.048 1.00 94.25 113 GLY A C 1
ATOM 851 O O . GLY A 1 113 ? -6.465 -3.872 -2.835 1.00 94.25 113 GLY A O 1
ATOM 852 N N . SER A 1 114 ? -8.121 -3.176 -4.198 1.00 96.06 114 SER A N 1
ATOM 853 C CA . SER A 1 114 ? -7.270 -2.881 -5.353 1.00 96.06 114 SER A CA 1
ATOM 854 C C . SER A 1 114 ? -6.729 -1.458 -5.297 1.00 96.06 114 SER A C 1
ATOM 856 O O . SER A 1 114 ? -7.503 -0.502 -5.238 1.00 96.06 114 SER A O 1
ATOM 858 N N . TYR A 1 115 ? -5.413 -1.324 -5.413 1.00 96.19 115 TYR A N 1
ATOM 859 C CA . TYR A 1 115 ? -4.690 -0.057 -5.453 1.00 96.19 115 TYR A CA 1
ATOM 860 C C . TYR A 1 115 ? -3.912 0.061 -6.763 1.00 96.19 115 TYR A C 1
ATOM 862 O O . TYR A 1 115 ? -3.514 -0.944 -7.356 1.00 96.19 115 TYR A O 1
ATOM 870 N N . ASN A 1 116 ? -3.683 1.291 -7.212 1.00 97.06 116 ASN A N 1
ATOM 871 C CA . ASN A 1 116 ? -2.781 1.589 -8.318 1.00 97.06 116 ASN A CA 1
ATOM 872 C C . ASN A 1 116 ? -1.426 2.027 -7.759 1.00 97.06 116 ASN A C 1
ATOM 874 O O . ASN A 1 116 ? -1.385 2.770 -6.775 1.00 97.06 116 ASN A O 1
ATOM 878 N N . TYR A 1 117 ? -0.343 1.637 -8.422 1.00 95.44 117 TYR A N 1
ATOM 879 C CA . TYR A 1 117 ? 0.993 2.176 -8.190 1.00 95.44 117 TYR A CA 1
ATOM 880 C C . TYR A 1 117 ? 1.503 2.904 -9.437 1.00 95.44 117 TYR A C 1
ATOM 882 O O . TYR A 1 117 ? 1.207 2.513 -10.569 1.00 95.44 117 TYR A O 1
ATOM 890 N N . THR A 1 118 ? 2.330 3.916 -9.205 1.00 95.00 118 THR A N 1
ATOM 891 C CA . THR A 1 118 ? 3.269 4.479 -10.177 1.00 95.00 118 THR A CA 1
ATOM 892 C C . THR A 1 118 ? 4.649 4.469 -9.532 1.00 95.00 118 THR A C 1
ATOM 894 O O . THR A 1 118 ? 4.791 4.900 -8.390 1.00 95.00 118 THR A O 1
ATOM 897 N N . MET A 1 119 ? 5.658 3.981 -10.248 1.00 92.94 119 MET A N 1
ATOM 898 C CA . MET A 1 119 ? 7.052 3.912 -9.807 1.00 92.94 119 MET A CA 1
ATOM 899 C C . MET A 1 119 ? 7.971 4.510 -10.870 1.00 92.94 119 MET A C 1
ATOM 901 O O . MET A 1 119 ? 7.746 4.292 -12.062 1.00 92.94 119 MET A O 1
ATOM 905 N N . ARG A 1 120 ? 9.020 5.220 -10.449 1.00 91.69 120 ARG A N 1
ATOM 906 C CA . ARG A 1 120 ? 10.095 5.721 -11.319 1.00 91.69 120 ARG A CA 1
ATOM 907 C C . ARG A 1 120 ? 11.423 5.072 -10.938 1.00 91.69 120 ARG A C 1
ATOM 909 O O . ARG A 1 120 ? 11.765 5.028 -9.759 1.00 91.69 120 ARG A O 1
ATOM 916 N N . SER A 1 121 ? 12.174 4.605 -11.933 1.00 90.56 121 SER A N 1
ATOM 917 C CA . SER A 1 121 ? 13.570 4.184 -11.760 1.00 90.56 121 SER A CA 1
ATOM 918 C C . SER A 1 121 ? 14.546 5.362 -11.872 1.00 90.56 121 SER A C 1
ATOM 920 O O . SER A 1 121 ? 14.265 6.299 -12.618 1.00 90.56 121 SER A O 1
ATOM 922 N N . ASN A 1 122 ? 15.754 5.199 -11.340 1.00 88.56 122 ASN A N 1
ATOM 923 C CA . ASN A 1 122 ? 16.947 6.031 -11.583 1.00 88.56 122 ASN A CA 1
ATOM 924 C C . ASN A 1 122 ? 17.372 6.229 -13.059 1.00 88.56 122 ASN A C 1
ATOM 926 O O . ASN A 1 122 ? 18.278 7.011 -13.341 1.00 88.56 122 ASN A O 1
ATOM 930 N N . PHE A 1 123 ? 16.733 5.541 -14.010 1.00 88.06 123 PHE A N 1
ATOM 931 C CA . PHE A 1 123 ? 16.894 5.743 -15.456 1.00 88.06 123 PHE A CA 1
ATOM 932 C C . PHE A 1 123 ? 15.656 6.390 -16.112 1.00 88.06 123 PHE A C 1
ATOM 934 O O . PHE A 1 123 ? 15.353 6.109 -17.271 1.00 88.06 123 PHE A O 1
ATOM 941 N N . ASP A 1 124 ? 14.882 7.183 -15.360 1.00 85.75 124 ASP A N 1
ATOM 942 C CA . ASP A 1 124 ? 13.633 7.851 -15.779 1.00 85.75 124 ASP A CA 1
ATOM 943 C C . ASP A 1 124 ? 12.515 6.924 -16.314 1.00 85.75 124 ASP A C 1
ATOM 945 O O . ASP A 1 124 ? 11.468 7.392 -16.771 1.00 85.75 124 ASP A O 1
ATOM 949 N N . THR A 1 125 ? 12.672 5.600 -16.216 1.00 89.19 125 THR A N 1
ATOM 950 C CA . THR A 1 125 ? 11.627 4.642 -16.603 1.00 89.19 125 THR A CA 1
ATOM 951 C C . THR A 1 125 ? 10.475 4.713 -15.606 1.00 89.19 125 THR A C 1
ATOM 953 O O . THR A 1 125 ? 10.647 4.426 -14.420 1.00 89.19 125 THR A O 1
ATOM 956 N N . VAL A 1 126 ? 9.293 5.111 -16.086 1.00 92.00 126 VAL A N 1
ATOM 957 C CA . VAL A 1 126 ? 8.069 5.209 -15.280 1.00 92.00 126 VAL A CA 1
ATOM 958 C C . VAL A 1 126 ? 7.158 4.027 -15.584 1.00 92.00 126 VAL A C 1
ATOM 960 O O . VAL A 1 126 ? 6.631 3.902 -16.689 1.00 92.00 126 VAL A O 1
ATOM 963 N N . CYS A 1 127 ? 6.928 3.197 -14.574 1.00 93.00 127 CYS A N 1
ATOM 964 C CA . CYS A 1 127 ? 6.030 2.054 -14.634 1.00 93.00 127 CYS A CA 1
ATOM 965 C C . CYS A 1 127 ? 4.781 2.309 -13.793 1.00 93.00 127 CYS A C 1
ATOM 967 O O . CYS A 1 127 ? 4.842 2.940 -12.741 1.00 93.00 127 CYS A O 1
ATOM 969 N N . SER A 1 128 ? 3.637 1.797 -14.238 1.00 94.62 128 SER A N 1
ATOM 970 C CA . SER A 1 128 ? 2.384 1.880 -13.486 1.00 94.62 128 SER A CA 1
ATOM 971 C C . SER A 1 128 ? 1.582 0.595 -13.628 1.00 94.62 128 SER A C 1
ATOM 973 O O . SER A 1 128 ? 1.729 -0.133 -14.610 1.00 94.62 128 SER A O 1
ATOM 975 N N . GLY A 1 129 ? 0.749 0.306 -12.635 1.00 94.81 129 GLY A N 1
ATOM 976 C CA . GLY A 1 129 ? -0.045 -0.913 -12.605 1.00 94.81 129 GLY A CA 1
ATOM 977 C C . GLY A 1 129 ? -0.949 -0.990 -11.384 1.00 94.81 129 GLY A C 1
ATOM 978 O O . GLY A 1 129 ? -1.097 -0.029 -10.630 1.00 94.81 129 GLY A O 1
ATOM 979 N N . THR A 1 130 ? -1.557 -2.156 -11.191 1.00 95.69 130 THR A N 1
ATOM 980 C CA . THR A 1 130 ? -2.466 -2.445 -10.075 1.00 95.69 130 THR A CA 1
ATOM 981 C C . THR A 1 130 ? -1.908 -3.543 -9.186 1.00 95.69 130 THR A C 1
ATOM 983 O O . THR A 1 130 ? -1.405 -4.544 -9.696 1.00 95.69 130 THR A O 1
ATOM 986 N N . PHE A 1 131 ? -2.097 -3.419 -7.877 1.00 95.44 131 PHE A N 1
ATOM 987 C CA . PHE A 1 131 ? -1.856 -4.482 -6.904 1.00 95.44 131 PHE A CA 1
ATOM 988 C C . PHE A 1 131 ? -3.069 -4.647 -5.983 1.00 95.44 131 PHE A C 1
ATOM 990 O O . PHE A 1 131 ? -3.878 -3.731 -5.823 1.00 95.44 131 PHE A O 1
ATOM 997 N N . GLN A 1 132 ? -3.217 -5.838 -5.409 1.00 95.19 132 GLN A N 1
ATOM 998 C CA . GLN A 1 132 ? -4.232 -6.124 -4.398 1.00 95.19 132 GLN A CA 1
ATOM 999 C C . GLN A 1 132 ? -3.568 -6.125 -3.028 1.00 95.19 132 GLN A C 1
ATOM 1001 O O . GLN A 1 132 ? -2.501 -6.714 -2.870 1.00 95.19 132 GLN A O 1
ATOM 1006 N N . VAL A 1 133 ? -4.225 -5.503 -2.056 1.00 95.19 133 VAL A N 1
ATOM 1007 C CA . VAL A 1 133 ? -3.885 -5.598 -0.636 1.00 95.19 133 VAL A CA 1
ATOM 1008 C C . VAL A 1 133 ? -4.920 -6.494 0.034 1.00 95.19 133 VAL A C 1
ATOM 1010 O O . VAL A 1 133 ? -6.123 -6.283 -0.126 1.00 95.19 133 VAL A O 1
ATOM 1013 N N . THR A 1 134 ? -4.467 -7.494 0.779 1.00 94.19 134 THR A N 1
ATOM 1014 C CA . THR A 1 134 ? -5.299 -8.493 1.454 1.00 94.19 134 THR A CA 1
ATOM 1015 C C . THR A 1 134 ? -5.130 -8.429 2.972 1.00 94.19 134 THR A C 1
ATOM 1017 O O . THR A 1 134 ? -4.286 -7.707 3.506 1.00 94.19 134 THR A O 1
ATOM 1020 N N . SER A 1 135 ? -5.914 -9.228 3.699 1.00 89.69 135 SER A N 1
ATOM 1021 C CA . SER A 1 135 ? -5.776 -9.407 5.153 1.00 89.69 135 SER A CA 1
ATOM 1022 C C . SER A 1 135 ? -4.364 -9.805 5.616 1.00 89.69 135 SER A C 1
ATOM 1024 O O . SER A 1 135 ? -4.036 -9.600 6.788 1.00 89.69 135 SER A O 1
ATOM 1026 N N . LYS A 1 136 ? -3.513 -10.335 4.721 1.00 91.69 136 LYS A N 1
ATOM 1027 C CA . LYS A 1 136 ? -2.119 -10.708 5.013 1.00 91.69 136 LYS A CA 1
ATOM 1028 C C . LYS A 1 136 ? -1.178 -9.522 5.201 1.00 91.69 136 LYS A C 1
ATOM 1030 O O . LYS A 1 136 ? -0.200 -9.686 5.918 1.00 91.69 136 LYS A O 1
ATOM 1035 N N . ALA A 1 137 ? -1.452 -8.367 4.592 1.00 91.12 137 ALA A N 1
ATOM 1036 C CA . ALA A 1 137 ? -0.654 -7.166 4.809 1.00 91.12 137 ALA A CA 1
ATOM 1037 C C . ALA A 1 137 ? -0.936 -6.642 6.225 1.00 91.12 137 ALA A C 1
ATOM 1039 O O . ALA A 1 137 ? -1.967 -6.012 6.480 1.00 91.12 137 ALA A O 1
ATOM 1040 N N . GLN A 1 138 ? -0.064 -6.972 7.177 1.00 87.81 138 GLN A N 1
ATOM 1041 C CA . GLN A 1 138 ? -0.175 -6.573 8.581 1.00 87.81 138 GLN A CA 1
ATOM 1042 C C . GLN A 1 138 ? 0.634 -5.315 8.872 1.00 87.81 138 GLN A C 1
ATOM 1044 O O . GLN A 1 138 ? 0.184 -4.472 9.649 1.00 87.81 138 GLN A O 1
ATOM 1049 N N . SER A 1 139 ? 1.798 -5.199 8.237 1.00 90.69 139 SER A N 1
ATOM 1050 C CA . SER A 1 139 ? 2.783 -4.143 8.427 1.00 90.69 139 SER A CA 1
ATOM 1051 C C . SER A 1 139 ? 3.289 -3.545 7.112 1.00 90.69 139 SER A C 1
ATOM 1053 O O . SER A 1 139 ? 3.605 -2.354 7.091 1.00 90.69 139 SER A O 1
ATOM 1055 N N . GLY A 1 140 ? 3.303 -4.298 6.005 1.00 93.25 140 GLY A N 1
ATOM 1056 C CA . GLY A 1 140 ? 3.790 -3.768 4.735 1.00 93.25 140 GLY A CA 1
ATOM 1057 C C . GLY A 1 140 ? 3.453 -4.571 3.481 1.00 93.25 140 GLY A C 1
ATOM 1058 O O . GLY A 1 140 ? 3.006 -5.720 3.522 1.00 93.25 140 GLY A O 1
ATOM 1059 N N . VAL A 1 141 ? 3.689 -3.917 2.344 1.00 95.06 141 VAL A N 1
ATOM 1060 C CA . VAL A 1 141 ? 3.633 -4.483 0.993 1.00 95.06 141 VAL A CA 1
ATOM 1061 C C . VAL A 1 141 ? 4.896 -4.090 0.224 1.00 95.06 141 VAL A C 1
ATOM 1063 O O . VAL A 1 141 ? 5.366 -2.952 0.314 1.00 95.06 141 VAL A O 1
ATOM 1066 N N . THR A 1 142 ? 5.431 -5.019 -0.567 1.00 94.88 142 THR A N 1
ATOM 1067 C CA . THR A 1 142 ? 6.563 -4.776 -1.478 1.00 94.88 142 THR A CA 1
ATOM 1068 C C . THR A 1 142 ? 6.164 -5.117 -2.906 1.00 94.88 142 THR A C 1
ATOM 1070 O O . THR A 1 142 ? 5.711 -6.232 -3.159 1.00 94.88 142 THR A O 1
ATOM 1073 N N . ILE A 1 143 ? 6.330 -4.165 -3.824 1.00 94.19 143 ILE A N 1
ATOM 1074 C CA . ILE A 1 143 ? 5.984 -4.262 -5.246 1.00 94.19 143 ILE A CA 1
ATOM 1075 C C . ILE A 1 143 ? 7.278 -4.358 -6.063 1.00 94.19 143 ILE A C 1
ATOM 1077 O O . ILE A 1 143 ? 8.032 -3.392 -6.143 1.00 94.19 143 ILE A O 1
ATOM 1081 N N . ASN A 1 144 ? 7.518 -5.496 -6.711 1.00 92.38 144 ASN A N 1
ATOM 1082 C CA . ASN A 1 144 ? 8.695 -5.698 -7.558 1.00 92.38 144 ASN A CA 1
ATOM 1083 C C . ASN A 1 144 ? 8.286 -5.623 -9.031 1.00 92.38 144 ASN A C 1
ATOM 1085 O O . ASN A 1 144 ? 7.417 -6.382 -9.467 1.00 92.38 144 ASN A O 1
ATOM 1089 N N . VAL A 1 145 ? 8.917 -4.748 -9.812 1.00 91.50 145 VAL A N 1
ATOM 1090 C CA . VAL A 1 145 ? 8.569 -4.485 -11.221 1.00 91.50 145 VAL A CA 1
ATOM 1091 C C . VAL A 1 145 ? 9.804 -4.666 -12.105 1.00 91.50 145 VAL A C 1
ATOM 1093 O O . VAL A 1 145 ? 10.893 -4.252 -11.730 1.00 91.50 145 VAL A O 1
ATOM 1096 N N . TYR A 1 146 ? 9.677 -5.288 -13.274 1.00 86.94 146 TYR A N 1
ATOM 1097 C CA . TYR A 1 146 ? 10.767 -5.340 -14.257 1.00 86.94 146 TYR A CA 1
ATOM 1098 C C . TYR A 1 146 ? 10.974 -3.979 -14.953 1.00 86.94 146 TYR A C 1
ATOM 1100 O O . TYR A 1 146 ? 10.058 -3.161 -15.014 1.00 86.94 146 TYR A O 1
ATOM 1108 N N . ASP A 1 147 ? 12.144 -3.770 -15.560 1.00 80.31 147 ASP A N 1
ATOM 1109 C CA . ASP A 1 147 ? 12.421 -2.670 -16.508 1.00 80.31 147 ASP A CA 1
ATOM 1110 C C . ASP A 1 147 ? 11.371 -2.553 -17.631 1.00 80.31 147 ASP A C 1
ATOM 1112 O O . ASP A 1 147 ? 10.982 -1.462 -18.033 1.00 80.31 147 ASP A O 1
ATOM 1116 N N . THR A 1 148 ? 10.839 -3.688 -18.084 1.00 85.50 148 THR A N 1
ATOM 1117 C CA . THR A 1 148 ? 9.724 -3.790 -19.042 1.00 85.50 148 THR A CA 1
ATOM 1118 C C . THR A 1 148 ? 8.358 -3.361 -18.480 1.00 85.50 148 THR A C 1
ATOM 1120 O O . THR A 1 148 ? 7.334 -3.580 -19.125 1.00 85.50 148 THR A O 1
ATOM 1123 N N . CYS A 1 149 ? 8.311 -2.791 -17.273 1.00 87.06 149 CYS A N 1
ATOM 1124 C CA . CYS A 1 149 ? 7.114 -2.418 -16.513 1.00 87.06 149 CYS A CA 1
ATOM 1125 C C . CYS A 1 149 ? 6.125 -3.552 -16.201 1.00 87.06 149 CYS A C 1
ATOM 1127 O O . CYS A 1 149 ? 5.034 -3.301 -15.687 1.00 87.06 149 CYS A O 1
ATOM 1129 N N . ASN A 1 150 ? 6.514 -4.805 -16.436 1.00 87.50 150 ASN A N 1
ATOM 1130 C CA . ASN A 1 150 ? 5.752 -5.963 -15.991 1.00 87.50 150 ASN A CA 1
ATOM 1131 C C . ASN A 1 150 ? 5.916 -6.144 -14.478 1.00 87.50 150 ASN A C 1
ATOM 1133 O O . ASN A 1 150 ? 7.038 -6.205 -13.972 1.00 87.50 150 ASN A O 1
ATOM 1137 N N . LEU A 1 151 ? 4.800 -6.266 -13.760 1.00 86.12 151 LEU A N 1
ATOM 1138 C CA . LEU A 1 151 ? 4.803 -6.619 -12.343 1.00 86.12 151 LEU A CA 1
ATOM 1139 C C . LEU A 1 151 ? 5.396 -8.027 -12.174 1.00 86.12 151 LEU A C 1
ATOM 1141 O O . LEU A 1 151 ? 4.850 -9.000 -12.690 1.00 86.12 151 LEU A O 1
ATOM 1145 N N . SER A 1 152 ? 6.517 -8.119 -11.462 1.00 85.69 152 SER A N 1
ATOM 1146 C CA . SER A 1 152 ? 7.231 -9.367 -11.184 1.00 85.69 152 SER A CA 1
ATOM 1147 C C . SER A 1 152 ? 6.597 -10.107 -10.008 1.00 85.69 152 SER A C 1
ATOM 1149 O O . SER A 1 152 ? 6.292 -11.297 -10.091 1.00 85.69 152 SER A O 1
ATOM 1151 N N . TYR A 1 153 ? 6.370 -9.390 -8.903 1.00 87.50 153 TYR A N 1
ATOM 1152 C CA . TYR A 1 153 ? 5.895 -9.971 -7.651 1.00 87.50 153 TYR A CA 1
ATOM 1153 C C . TYR A 1 153 ? 5.308 -8.903 -6.718 1.00 87.50 153 TYR A C 1
ATOM 1155 O O . TYR A 1 153 ? 5.696 -7.736 -6.777 1.00 87.50 153 TYR A O 1
ATOM 1163 N N . VAL A 1 154 ? 4.397 -9.319 -5.833 1.00 91.62 154 VAL A N 1
ATOM 1164 C CA . VAL A 1 154 ? 3.913 -8.516 -4.702 1.00 91.62 154 VAL A CA 1
ATOM 1165 C C . VAL A 1 154 ? 3.999 -9.367 -3.440 1.00 91.62 154 VAL A C 1
ATOM 1167 O O . VAL A 1 154 ? 3.429 -10.458 -3.395 1.00 91.62 154 VAL A O 1
ATOM 1170 N N . SER A 1 155 ? 4.700 -8.868 -2.423 1.00 93.81 155 SER A N 1
ATOM 1171 C CA . SER A 1 155 ? 4.783 -9.491 -1.098 1.00 93.81 155 SER A CA 1
ATOM 1172 C C . SER A 1 155 ? 3.920 -8.744 -0.093 1.00 93.81 155 SER A C 1
ATOM 1174 O O . SER A 1 155 ? 3.869 -7.519 -0.134 1.00 93.81 155 SER A O 1
ATOM 1176 N N . GLU A 1 156 ? 3.325 -9.469 0.852 1.00 94.19 156 GLU A N 1
ATOM 1177 C CA . GLU A 1 156 ? 2.563 -8.920 1.980 1.00 94.19 156 GLU A CA 1
ATOM 1178 C C . GLU A 1 156 ? 3.108 -9.510 3.288 1.00 94.19 156 GLU A C 1
ATOM 1180 O O . GLU A 1 156 ? 3.380 -10.716 3.338 1.00 94.19 156 GLU A O 1
ATOM 1185 N N . TYR A 1 157 ? 3.284 -8.678 4.319 1.00 90.75 157 TYR A N 1
ATOM 1186 C CA . TYR A 1 157 ? 3.812 -9.050 5.642 1.00 90.75 157 TYR A CA 1
ATOM 1187 C C . TYR A 1 157 ? 3.326 -8.085 6.741 1.00 90.75 157 TYR A C 1
ATOM 1189 O O . TYR A 1 157 ? 2.610 -7.112 6.415 1.00 90.75 157 TYR A O 1
#

Secondary structure (DSSP, 8-state):
----------------------------HHHHHHHHHHHHHHHHHHHHHHHHHHHHHHHHHHHHT---EEEEEEEE-STT--EEEEEEEESSSEEE-SSSS-EEE-BTTBS-EEEEEEEEETTS-EEEEEEEE-TT-SSEEEEEE-TTS-EEEEEE-

Sequence (157 aa):
MIVTSKLRLCFAFLIGCSASLSYAQSLDLTGLLNQTESDFNQGIKDGEQLERDAARRAAERSRNNNIRCISVSGDFTCLDCIAEDINISGGPGYIDNTWSSPSICTGYNGLEGSYNYTMRSNFDTVCSGTFQVTSKAQSGVTINVYDTCNLSYVSEY

Organism: NCBI:txid2964767